Protein AF-J2HLH5-F1 (afdb_monomer_lite)

Secondary structure (DSSP, 8-state):
-PPPPHHHHHHHHHHHTT-EEEE-TTSS-EEEES-S---SS-----HHHHHHHHHTTSEEEE----TT-SSPPEEEE-HHHHHHHHHHHS---

Radius of gyration: 13.69 Å; chains: 1; bounding box: 34×25×36 Å

Sequence (93 aa):
MGRLTKGRRDLLEQLAAGARIVHAPDGDCAWLSPRKDFAPYWNDLNWDDMAALRKAGLIADEDDGDDESRFHPAEVITPAGRAALNQQGGRDG

Structure (mmCIF, N/CA/C/O backbone):
data_AF-J2HLH5-F1
#
_entry.id   AF-J2HLH5-F1
#
loop_
_atom_site.group_PDB
_atom_site.id
_atom_site.type_symbol
_atom_site.label_atom_id
_atom_site.label_alt_id
_atom_site.label_comp_id
_atom_site.label_asym_id
_atom_site.label_entity_id
_atom_site.label_seq_id
_atom_site.pdbx_PDB_ins_code
_atom_site.Cartn_x
_atom_site.Cartn_y
_atom_site.Cartn_z
_atom_site.occupancy
_atom_site.B_iso_or_equiv
_atom_site.auth_seq_id
_atom_site.auth_comp_id
_atom_site.auth_asym_id
_atom_site.auth_atom_id
_atom_site.pdbx_PDB_model_num
ATOM 1 N N . MET A 1 1 ? -0.515 3.942 18.718 1.00 52.28 1 MET A N 1
ATOM 2 C CA . MET A 1 1 ? -0.786 4.043 17.267 1.00 52.28 1 MET A CA 1
ATOM 3 C C . MET A 1 1 ? -1.632 5.291 17.037 1.00 52.28 1 MET A C 1
ATOM 5 O O . MET A 1 1 ? -2.689 5.386 17.649 1.00 52.28 1 MET A O 1
ATOM 9 N N . GLY A 1 2 ? -1.167 6.274 16.259 1.00 63.34 2 GLY A N 1
ATOM 10 C CA . GLY A 1 2 ? -2.013 7.412 15.864 1.00 63.34 2 GLY A CA 1
ATOM 11 C C . GLY A 1 2 ? -3.133 6.957 14.920 1.00 63.34 2 GLY A C 1
ATOM 12 O O . GLY A 1 2 ? -2.980 5.945 14.236 1.00 63.34 2 GLY A O 1
ATOM 13 N N . ARG A 1 3 ? -4.263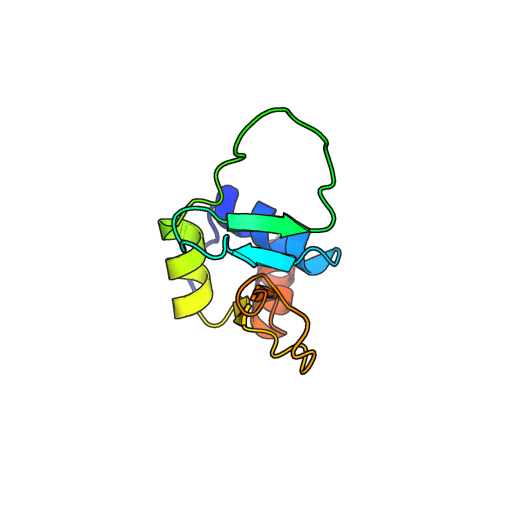 7.673 14.893 1.00 78.44 3 ARG A N 1
ATOM 14 C CA . ARG A 1 3 ? -5.376 7.391 13.967 1.00 78.44 3 ARG A CA 1
ATOM 15 C C . ARG A 1 3 ? -4.882 7.495 12.516 1.00 78.44 3 ARG A C 1
ATOM 17 O O . ARG A 1 3 ? -4.098 8.393 12.210 1.00 78.44 3 ARG A O 1
ATOM 24 N N . LEU A 1 4 ? -5.318 6.589 11.634 1.00 81.75 4 LEU A N 1
ATOM 25 C CA . LEU A 1 4 ? -4.966 6.675 10.212 1.00 81.75 4 LEU A CA 1
ATOM 26 C C . LEU A 1 4 ? -5.665 7.899 9.610 1.00 81.75 4 LEU A C 1
ATOM 28 O O . LEU A 1 4 ? -6.826 8.178 9.922 1.00 81.75 4 LEU A O 1
ATOM 32 N N . THR A 1 5 ? -4.961 8.635 8.753 1.00 85.88 5 THR A N 1
ATOM 33 C CA . THR A 1 5 ? -5.591 9.667 7.922 1.00 85.88 5 THR A CA 1
ATOM 34 C C . THR A 1 5 ? -6.517 8.997 6.904 1.00 85.88 5 THR A C 1
ATOM 36 O O . THR A 1 5 ? -6.379 7.805 6.619 1.00 85.88 5 THR A O 1
ATOM 39 N N . LYS A 1 6 ? -7.457 9.758 6.329 1.00 83.38 6 LYS A N 1
ATOM 40 C CA . LYS A 1 6 ? -8.366 9.242 5.293 1.00 83.38 6 LYS A CA 1
ATOM 41 C C . LYS A 1 6 ? -7.593 8.626 4.116 1.00 83.38 6 LYS A C 1
ATOM 43 O O . LYS A 1 6 ? -7.930 7.524 3.710 1.00 83.38 6 LYS A O 1
ATOM 48 N N . GLY A 1 7 ? -6.534 9.291 3.641 1.00 83.94 7 GLY A N 1
ATOM 49 C CA . GLY A 1 7 ? -5.694 8.799 2.540 1.00 83.94 7 GLY A CA 1
ATOM 50 C C . GLY A 1 7 ? -4.982 7.484 2.866 1.00 83.94 7 GLY A C 1
ATOM 51 O O . GLY A 1 7 ? -5.079 6.525 2.110 1.00 83.94 7 GLY A O 1
ATOM 52 N N . ARG A 1 8 ? -4.359 7.381 4.049 1.00 87.88 8 ARG A N 1
ATOM 53 C CA . ARG A 1 8 ? -3.695 6.141 4.492 1.00 87.88 8 ARG A CA 1
ATOM 54 C C . ARG A 1 8 ? -4.664 4.980 4.653 1.00 87.88 8 ARG A C 1
ATOM 56 O O . ARG A 1 8 ? -4.310 3.843 4.363 1.00 87.88 8 ARG A O 1
ATOM 63 N N . ARG A 1 9 ? -5.869 5.259 5.154 1.00 88.50 9 ARG A N 1
ATOM 64 C CA . ARG A 1 9 ? -6.911 4.244 5.298 1.00 88.50 9 ARG A CA 1
ATOM 65 C C . ARG A 1 9 ? -7.388 3.750 3.936 1.00 88.50 9 ARG A C 1
ATOM 67 O O . ARG A 1 9 ? -7.410 2.545 3.740 1.00 88.50 9 ARG A O 1
ATOM 74 N N . ASP A 1 10 ? -7.712 4.661 3.024 1.00 86.00 10 ASP A N 1
ATOM 75 C CA . ASP A 1 10 ? -8.170 4.320 1.674 1.00 86.00 10 ASP A CA 1
ATOM 76 C C . ASP A 1 10 ? -7.122 3.489 0.919 1.00 86.00 10 ASP A C 1
ATOM 78 O O . ASP A 1 10 ? -7.435 2.433 0.376 1.00 86.00 10 ASP A O 1
ATOM 82 N N . LEU A 1 11 ? -5.846 3.883 1.003 1.00 86.00 11 LEU A N 1
ATOM 83 C CA . LEU A 1 11 ? -4.742 3.111 0.438 1.00 86.00 11 LEU A CA 1
ATOM 84 C C . LEU A 1 11 ? -4.674 1.695 1.029 1.00 86.00 11 LEU A C 1
ATOM 86 O O . LEU A 1 11 ? -4.646 0.717 0.287 1.00 86.00 11 LEU A O 1
ATOM 90 N N . LEU A 1 12 ? -4.700 1.557 2.358 1.00 89.81 12 LEU A N 1
ATOM 91 C CA . LEU A 1 12 ? -4.694 0.239 3.000 1.00 89.81 12 LEU A CA 1
ATOM 92 C C . LEU A 1 12 ? -5.927 -0.601 2.624 1.00 89.81 12 LEU A C 1
ATOM 94 O O . LEU A 1 12 ? -5.794 -1.808 2.451 1.00 89.81 12 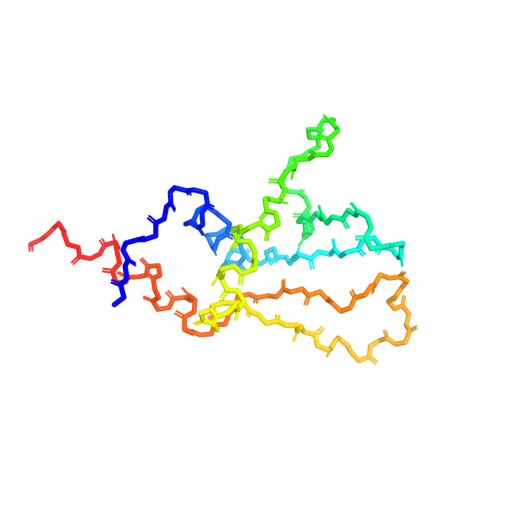LEU A O 1
ATOM 98 N N . GLU A 1 13 ? -7.111 -0.004 2.483 1.00 88.25 13 GLU A N 1
ATOM 99 C CA . GLU A 1 13 ? -8.326 -0.711 2.050 1.00 88.25 13 GLU A CA 1
ATOM 100 C C . GLU A 1 13 ? -8.186 -1.241 0.614 1.00 88.25 13 GLU A C 1
ATOM 102 O O . GLU A 1 13 ? -8.544 -2.390 0.346 1.00 88.25 13 GLU A O 1
ATOM 107 N N . GLN A 1 14 ? -7.593 -0.457 -0.290 1.00 87.31 14 GLN A N 1
ATOM 108 C CA . GLN A 1 14 ? -7.304 -0.895 -1.657 1.00 87.31 14 GLN A CA 1
ATOM 109 C C . GLN A 1 14 ? -6.291 -2.049 -1.682 1.00 87.31 14 GLN A C 1
ATOM 111 O O . GLN A 1 14 ? -6.523 -3.053 -2.360 1.00 87.31 14 GLN A O 1
ATOM 116 N N . LEU A 1 15 ? -5.221 -1.970 -0.886 1.00 88.75 15 LEU A N 1
ATOM 117 C CA . LEU A 1 15 ? -4.248 -3.062 -0.770 1.00 88.75 15 LEU A CA 1
ATOM 118 C C . LEU A 1 15 ? -4.857 -4.317 -0.124 1.00 88.75 15 LEU A C 1
ATOM 120 O O . LEU A 1 15 ? -4.608 -5.442 -0.553 1.00 88.75 15 LEU A O 1
ATOM 124 N N . ALA A 1 16 ? -5.725 -4.150 0.876 1.00 89.75 16 ALA A N 1
ATOM 125 C CA . ALA A 1 16 ? -6.455 -5.254 1.498 1.00 89.75 16 ALA A CA 1
ATOM 126 C C . ALA A 1 16 ? -7.383 -5.980 0.516 1.00 89.75 16 ALA A C 1
ATOM 128 O O . ALA A 1 16 ? -7.564 -7.195 0.663 1.00 89.75 16 ALA A O 1
ATOM 129 N N . ALA A 1 17 ? -7.920 -5.253 -0.469 1.00 86.94 17 ALA A N 1
ATOM 130 C CA . ALA A 1 17 ? -8.745 -5.768 -1.557 1.00 86.94 17 ALA A CA 1
ATOM 131 C C . ALA A 1 17 ? -7.944 -6.469 -2.673 1.00 86.94 17 ALA A C 1
ATOM 133 O O . ALA A 1 17 ? -8.548 -6.948 -3.630 1.00 86.94 17 ALA A O 1
ATOM 134 N N . GLY A 1 18 ? -6.614 -6.554 -2.548 1.00 84.12 18 GLY A N 1
ATOM 135 C CA . GLY A 1 18 ? -5.740 -7.240 -3.502 1.00 84.12 18 GLY A CA 1
ATOM 136 C C . GLY A 1 18 ? -5.052 -6.316 -4.505 1.00 84.12 18 GLY A C 1
ATOM 137 O O . GLY A 1 18 ? -4.476 -6.811 -5.470 1.00 84.12 18 GLY A O 1
ATOM 138 N N . ALA A 1 19 ? -5.105 -4.994 -4.306 1.00 85.31 19 ALA A N 1
ATOM 139 C CA . ALA A 1 19 ? -4.220 -4.099 -5.037 1.00 85.31 19 ALA A CA 1
ATOM 140 C C . ALA A 1 19 ? -2.779 -4.195 -4.503 1.00 85.31 19 ALA A C 1
ATOM 142 O O . ALA A 1 19 ? -2.553 -4.497 -3.331 1.00 85.31 19 ALA A O 1
ATOM 143 N N . ARG A 1 20 ? -1.816 -3.866 -5.357 1.00 85.94 20 ARG A N 1
ATOM 144 C CA . ARG A 1 20 ? -0.394 -3.694 -5.040 1.00 85.94 20 ARG A CA 1
ATOM 145 C C . ARG A 1 20 ? 0.100 -2.349 -5.555 1.00 85.94 20 ARG A C 1
ATOM 147 O O . ARG A 1 20 ? -0.389 -1.878 -6.584 1.00 85.94 20 ARG A O 1
ATOM 154 N N . ILE A 1 21 ? 1.043 -1.731 -4.854 1.00 86.00 21 ILE A N 1
ATOM 155 C CA . ILE A 1 21 ? 1.730 -0.518 -5.312 1.00 86.00 21 ILE A CA 1
ATOM 156 C C . ILE A 1 21 ? 2.847 -0.951 -6.247 1.00 86.00 21 ILE A C 1
ATOM 158 O O . ILE A 1 21 ? 3.740 -1.681 -5.841 1.00 86.00 21 ILE A O 1
ATOM 162 N N . VAL A 1 22 ? 2.807 -0.493 -7.488 1.00 81.62 22 VAL A N 1
ATOM 163 C CA . VAL A 1 22 ? 3.835 -0.753 -8.492 1.00 81.62 22 VAL A CA 1
ATOM 164 C C . VAL A 1 22 ? 4.581 0.544 -8.750 1.00 81.62 22 VAL A C 1
ATOM 166 O O . VAL A 1 22 ? 3.951 1.577 -8.986 1.00 81.62 22 VAL A O 1
ATOM 169 N N . HIS A 1 23 ? 5.909 0.485 -8.718 1.00 78.94 23 HIS A N 1
ATOM 170 C CA . HIS A 1 23 ? 6.772 1.627 -9.005 1.00 78.94 23 HIS A CA 1
ATOM 171 C C . HIS A 1 23 ? 7.212 1.611 -10.467 1.00 78.94 23 HIS A C 1
ATOM 173 O O . HIS A 1 23 ? 7.499 0.559 -11.046 1.00 78.94 23 HIS A O 1
ATOM 179 N N . ALA A 1 24 ? 7.270 2.794 -11.072 1.00 75.94 24 ALA A N 1
ATOM 180 C CA . ALA A 1 24 ? 7.863 2.979 -12.383 1.00 75.94 24 ALA A CA 1
ATOM 181 C C . ALA A 1 24 ? 9.346 2.564 -12.348 1.00 75.94 24 ALA A C 1
ATOM 183 O O . ALA A 1 24 ? 9.993 2.705 -11.309 1.00 75.94 24 ALA A O 1
ATOM 184 N N . PRO A 1 25 ? 9.915 2.080 -13.465 1.00 71.69 25 PRO A N 1
ATOM 185 C CA . PRO A 1 25 ? 11.318 1.665 -13.502 1.00 71.69 25 PRO A CA 1
ATOM 186 C C . PRO A 1 25 ? 12.289 2.810 -13.169 1.00 71.69 25 PRO A C 1
ATOM 188 O O . PRO A 1 25 ? 13.341 2.572 -12.580 1.00 71.69 25 PRO A O 1
ATOM 191 N N . ASP A 1 26 ? 11.914 4.042 -13.529 1.00 73.50 26 ASP A N 1
ATOM 192 C CA . ASP A 1 26 ? 12.648 5.278 -13.231 1.00 73.50 26 ASP A CA 1
ATOM 193 C C . ASP A 1 26 ? 12.508 5.742 -11.768 1.00 73.50 26 ASP A C 1
ATOM 195 O O . ASP A 1 26 ? 13.277 6.589 -11.326 1.00 73.50 26 ASP A O 1
ATOM 199 N N . GLY A 1 27 ? 11.581 5.156 -11.001 1.00 70.31 27 GLY A N 1
ATOM 200 C CA . GLY A 1 27 ? 11.302 5.520 -9.612 1.00 70.31 27 GLY A CA 1
ATOM 201 C C . GLY A 1 27 ? 10.539 6.837 -9.437 1.00 70.31 27 GLY A C 1
ATOM 202 O O . GLY A 1 27 ? 10.259 7.216 -8.303 1.00 70.31 27 GLY A O 1
ATOM 203 N N . ASP A 1 28 ? 10.160 7.518 -10.522 1.00 74.81 28 ASP A N 1
ATOM 204 C CA . ASP A 1 28 ? 9.528 8.842 -10.452 1.00 74.81 28 ASP A CA 1
ATOM 205 C C . ASP A 1 28 ? 8.024 8.761 -10.140 1.00 74.81 28 ASP A C 1
ATOM 207 O O . ASP A 1 28 ? 7.389 9.755 -9.777 1.00 74.81 28 ASP A O 1
ATOM 211 N N . CYS A 1 29 ? 7.430 7.570 -10.272 1.00 73.19 29 CYS A N 1
ATOM 212 C CA . CYS A 1 29 ? 5.988 7.366 -10.156 1.00 73.19 29 CYS A CA 1
ATOM 213 C C . CYS A 1 29 ? 5.654 6.035 -9.483 1.00 73.19 29 CYS A C 1
ATOM 215 O O . CYS A 1 29 ? 6.342 5.040 -9.695 1.00 73.19 29 CYS A O 1
ATOM 217 N N . ALA A 1 30 ? 4.516 5.980 -8.794 1.00 80.00 30 ALA A N 1
ATOM 218 C CA . ALA A 1 30 ? 3.920 4.734 -8.328 1.00 80.00 30 ALA A CA 1
ATOM 219 C C . ALA A 1 30 ? 2.413 4.709 -8.623 1.00 80.00 30 ALA A C 1
ATOM 221 O O . ALA A 1 30 ? 1.761 5.754 -8.670 1.00 80.00 30 ALA A O 1
ATOM 222 N N . TRP A 1 31 ? 1.839 3.524 -8.835 1.00 80.00 31 TRP A N 1
ATOM 223 C CA . TRP A 1 31 ? 0.397 3.348 -9.040 1.00 80.00 31 TRP A CA 1
ATOM 224 C C . TRP A 1 31 ? -0.121 2.045 -8.431 1.00 80.00 31 TRP A C 1
ATOM 226 O O . TRP A 1 31 ? 0.629 1.101 -8.219 1.00 80.00 31 TRP A O 1
ATOM 236 N N . LEU A 1 32 ? -1.434 1.963 -8.204 1.00 82.00 32 LEU A N 1
ATOM 237 C CA . LEU A 1 32 ? -2.089 0.731 -7.754 1.00 82.00 32 LEU A CA 1
ATOM 238 C C . LEU A 1 32 ? -2.406 -0.217 -8.919 1.00 82.00 32 LEU A C 1
ATOM 240 O O . LEU A 1 32 ? -2.865 0.224 -9.974 1.00 82.00 32 LEU A O 1
ATOM 244 N N . SER A 1 33 ? -2.197 -1.519 -8.724 1.00 78.06 33 SER A N 1
ATOM 245 C CA . SER A 1 33 ? -2.481 -2.588 -9.692 1.00 78.06 33 SER A CA 1
ATOM 246 C C . SER A 1 33 ? -3.220 -3.763 -9.026 1.00 78.06 33 SER A C 1
ATOM 248 O O . SER A 1 33 ? -2.793 -4.164 -7.952 1.00 78.06 33 SER A O 1
ATOM 250 N N . PRO A 1 34 ? -4.278 -4.351 -9.621 1.00 73.56 34 PRO A N 1
ATOM 251 C CA . PRO A 1 34 ? -4.976 -3.868 -10.808 1.00 73.56 34 PRO A CA 1
ATOM 252 C C . PRO A 1 34 ? -5.598 -2.492 -10.544 1.00 73.56 34 PRO A C 1
ATOM 254 O O . PRO A 1 34 ? -6.116 -2.223 -9.460 1.00 73.56 34 PRO A O 1
ATOM 257 N N . ARG A 1 35 ? -5.535 -1.599 -11.539 1.00 66.25 35 ARG A N 1
ATOM 258 C CA . ARG A 1 35 ? -6.177 -0.283 -11.438 1.00 66.25 35 ARG A CA 1
ATOM 259 C C . ARG A 1 35 ? -7.683 -0.495 -11.391 1.00 66.25 35 ARG A C 1
ATOM 261 O O . ARG A 1 35 ? -8.251 -1.006 -12.352 1.00 66.25 35 ARG A O 1
ATOM 268 N N . LYS A 1 36 ? -8.319 -0.114 -10.281 1.00 58.09 36 LYS A N 1
ATOM 269 C CA . LYS A 1 36 ? -9.776 -0.228 -10.141 1.00 58.09 36 LYS A CA 1
ATOM 270 C C . LYS A 1 36 ? -10.510 0.692 -11.121 1.00 58.09 36 LYS A C 1
ATOM 272 O O . LYS A 1 36 ? -11.530 0.284 -11.660 1.00 58.09 36 LYS A O 1
ATOM 277 N N . ASP A 1 37 ? -9.917 1.848 -11.437 1.00 55.50 37 ASP A N 1
ATOM 278 C CA . ASP A 1 37 ? -10.493 2.846 -12.336 1.00 55.50 37 ASP A CA 1
ATOM 279 C C . ASP A 1 37 ? -9.451 3.346 -13.357 1.00 55.50 37 ASP A C 1
ATOM 281 O O . ASP A 1 37 ? -8.352 3.772 -12.996 1.00 55.50 37 ASP A O 1
ATOM 285 N N . PHE A 1 38 ? -9.806 3.338 -14.648 1.00 45.22 38 PHE A N 1
ATOM 286 C CA . PHE A 1 38 ? -9.065 3.979 -15.753 1.00 45.22 38 PHE A CA 1
ATOM 287 C C . PHE A 1 38 ? -9.223 5.515 -15.716 1.00 45.22 38 PHE A C 1
ATOM 289 O O . PHE A 1 38 ? -9.427 6.163 -16.744 1.00 45.22 38 PHE A O 1
ATOM 296 N N . ALA A 1 39 ? -9.169 6.122 -14.527 1.00 46.91 39 ALA A N 1
ATOM 297 C CA . ALA A 1 39 ? -9.126 7.573 -14.421 1.00 46.91 39 ALA A CA 1
ATOM 298 C C . ALA A 1 39 ? -7.838 8.064 -15.111 1.00 46.91 39 ALA A C 1
ATOM 300 O O . ALA A 1 39 ? -6.754 7.527 -14.847 1.00 46.91 39 ALA A O 1
ATOM 301 N N . PRO A 1 40 ? -7.940 9.013 -16.055 1.00 39.78 40 PRO A N 1
ATOM 302 C CA . PRO A 1 40 ? -6.795 9.441 -16.824 1.00 39.78 40 PRO A CA 1
ATOM 303 C C . PRO A 1 40 ? -5.894 10.255 -15.892 1.00 39.78 40 PRO A C 1
ATOM 305 O O . PRO A 1 40 ? -6.357 11.169 -15.220 1.00 39.78 40 PRO A O 1
ATOM 308 N N . TYR A 1 41 ? -4.607 9.924 -15.922 1.00 38.66 41 TYR A N 1
ATOM 309 C CA . TYR A 1 41 ? -3.501 10.600 -15.248 1.00 38.66 41 TYR A CA 1
ATOM 310 C C . TYR A 1 41 ? -3.314 10.289 -13.750 1.00 38.66 41 TYR A C 1
ATOM 312 O O . TYR A 1 41 ? -4.116 10.662 -12.909 1.00 38.66 41 TYR A O 1
ATOM 320 N N . TRP A 1 42 ? -2.185 9.627 -13.450 1.00 46.09 42 TRP A N 1
ATOM 321 C CA . TRP A 1 42 ? -1.341 9.916 -12.281 1.00 46.09 42 TRP A CA 1
ATOM 322 C C . TRP A 1 42 ? -2.077 10.114 -10.956 1.00 46.09 42 TRP A C 1
ATOM 324 O O . TRP A 1 42 ? -1.943 11.158 -10.334 1.00 46.09 42 TRP A O 1
ATOM 334 N N . ASN A 1 43 ? -2.866 9.133 -10.519 1.00 48.44 43 ASN A N 1
ATOM 335 C CA . ASN A 1 43 ? -3.550 9.251 -9.236 1.00 48.44 43 ASN A CA 1
ATOM 336 C C . ASN A 1 43 ? -2.553 8.991 -8.094 1.00 48.44 43 ASN A C 1
ATOM 338 O O . ASN A 1 43 ? -2.422 7.865 -7.618 1.00 48.44 43 ASN A O 1
ATOM 342 N N . ASP A 1 44 ? -1.791 10.040 -7.778 1.00 57.81 44 ASP A N 1
ATOM 343 C CA . ASP A 1 44 ? -1.337 10.509 -6.469 1.00 57.81 44 ASP A CA 1
ATOM 344 C C . ASP A 1 44 ? -1.325 9.465 -5.348 1.00 57.81 44 ASP A C 1
ATOM 346 O O . ASP A 1 44 ? -1.957 9.629 -4.298 1.00 57.81 44 ASP A O 1
ATOM 350 N N . LEU A 1 45 ? -0.540 8.399 -5.513 1.00 68.44 45 LEU A N 1
ATOM 351 C CA . LEU A 1 45 ? 0.001 7.754 -4.331 1.00 68.44 45 LEU A CA 1
ATOM 352 C C . LEU A 1 45 ? 0.894 8.786 -3.650 1.00 68.44 45 LEU A C 1
ATOM 354 O O . LEU A 1 45 ? 1.997 9.083 -4.101 1.00 68.44 45 LEU A O 1
ATOM 358 N N . ASN A 1 46 ? 0.372 9.384 -2.584 1.00 79.25 46 ASN A N 1
ATOM 359 C CA . ASN A 1 46 ? 1.119 10.345 -1.800 1.00 79.25 46 ASN A CA 1
ATOM 360 C C . ASN A 1 46 ? 2.345 9.641 -1.196 1.00 79.25 46 ASN A C 1
ATOM 362 O O . ASN A 1 46 ? 2.208 8.783 -0.317 1.00 79.25 46 ASN A O 1
ATOM 366 N N . TRP A 1 47 ? 3.535 10.025 -1.663 1.00 82.00 47 TRP A N 1
ATOM 367 C CA . TRP A 1 47 ? 4.814 9.491 -1.199 1.00 82.00 47 TRP A CA 1
ATOM 368 C C . TRP A 1 47 ? 4.983 9.592 0.318 1.00 82.00 47 TRP A C 1
ATOM 370 O O . TRP A 1 47 ? 5.478 8.645 0.927 1.00 82.00 47 TRP A O 1
ATOM 380 N N . ASP A 1 48 ? 4.505 10.668 0.952 1.00 85.31 48 ASP A N 1
ATOM 381 C CA . ASP A 1 48 ? 4.564 10.820 2.410 1.00 85.31 48 ASP A CA 1
ATOM 382 C C . ASP A 1 48 ? 3.682 9.798 3.134 1.00 85.31 48 ASP A C 1
ATOM 384 O O . ASP A 1 48 ? 4.055 9.270 4.186 1.00 85.31 48 ASP A O 1
ATOM 388 N N . ASP A 1 49 ? 2.506 9.491 2.583 1.00 85.38 49 ASP A N 1
ATOM 389 C CA . ASP A 1 49 ? 1.614 8.489 3.163 1.00 85.38 49 ASP A CA 1
ATOM 390 C C . ASP A 1 49 ? 2.175 7.077 2.974 1.00 85.38 49 ASP A C 1
ATOM 392 O O . ASP A 1 49 ? 2.175 6.303 3.934 1.00 85.38 49 ASP A O 1
ATOM 396 N N . MET A 1 50 ? 2.732 6.762 1.801 1.00 86.62 50 MET A N 1
ATOM 397 C CA . MET A 1 50 ? 3.433 5.494 1.567 1.00 86.62 50 MET A CA 1
ATOM 398 C C . MET A 1 50 ? 4.638 5.340 2.499 1.00 86.62 50 MET A C 1
ATOM 400 O O . MET A 1 50 ? 4.771 4.322 3.178 1.00 86.62 50 MET A O 1
ATOM 404 N N . ALA A 1 51 ? 5.481 6.369 2.610 1.00 87.44 51 ALA A N 1
ATOM 405 C CA . ALA A 1 51 ? 6.636 6.368 3.500 1.00 87.44 51 ALA A CA 1
ATOM 406 C C . ALA A 1 51 ? 6.219 6.192 4.968 1.00 87.44 51 ALA A C 1
ATOM 408 O O . ALA A 1 51 ? 6.840 5.421 5.703 1.00 87.44 51 ALA A O 1
ATOM 409 N N . ALA A 1 52 ? 5.143 6.852 5.404 1.00 89.81 52 ALA A N 1
ATOM 410 C CA . ALA A 1 52 ? 4.612 6.693 6.754 1.00 89.81 52 ALA A CA 1
ATOM 411 C C . ALA A 1 52 ? 4.075 5.275 7.011 1.00 89.81 52 ALA A C 1
ATOM 413 O O . ALA A 1 52 ? 4.319 4.721 8.085 1.00 89.81 52 ALA A O 1
ATOM 414 N N . LEU A 1 53 ? 3.367 4.678 6.047 1.00 91.19 53 LEU A N 1
ATOM 415 C CA . LEU A 1 53 ? 2.851 3.309 6.145 1.00 91.19 53 LEU A CA 1
ATOM 416 C C . LEU A 1 53 ? 3.980 2.273 6.156 1.00 91.19 53 LEU A C 1
ATOM 418 O O . LEU A 1 53 ? 3.960 1.373 6.999 1.00 91.19 53 LEU A O 1
ATOM 422 N N . ARG A 1 54 ? 4.985 2.435 5.288 1.00 91.25 54 ARG A N 1
ATOM 423 C CA . ARG A 1 54 ? 6.179 1.581 5.229 1.00 91.25 54 ARG A CA 1
ATOM 424 C C . ARG A 1 54 ? 6.975 1.672 6.528 1.00 91.25 54 ARG A C 1
ATOM 426 O O . ARG A 1 54 ? 7.273 0.656 7.146 1.00 91.25 54 ARG A O 1
ATOM 433 N N . LYS A 1 55 ? 7.227 2.889 7.026 1.00 91.94 55 LYS A N 1
ATOM 434 C CA . LYS A 1 55 ? 7.897 3.113 8.320 1.00 91.94 55 LYS A CA 1
ATOM 435 C C . LYS A 1 55 ? 7.126 2.505 9.496 1.00 91.94 55 LYS A C 1
ATOM 437 O O . LYS A 1 55 ? 7.733 2.103 10.484 1.00 91.94 55 LYS A O 1
ATOM 442 N N . ALA A 1 56 ? 5.799 2.444 9.4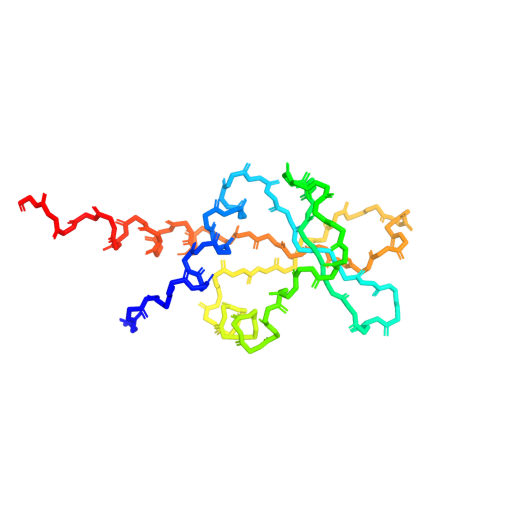04 1.00 90.88 56 ALA A N 1
ATOM 443 C CA . ALA A 1 56 ? 4.943 1.802 10.397 1.00 90.88 56 ALA A CA 1
ATOM 444 C C . ALA A 1 56 ? 4.816 0.274 10.216 1.00 90.88 56 ALA A C 1
ATOM 446 O O . ALA A 1 56 ? 4.130 -0.363 11.017 1.00 90.88 56 ALA A O 1
ATOM 447 N N . GLY A 1 57 ? 5.441 -0.316 9.190 1.00 92.88 57 GLY A N 1
ATOM 448 C CA . GLY A 1 57 ? 5.369 -1.748 8.885 1.00 92.88 57 GLY A CA 1
ATOM 449 C C . GLY A 1 57 ? 3.990 -2.217 8.410 1.00 92.88 57 GLY A C 1
ATOM 450 O O . GLY A 1 57 ? 3.655 -3.392 8.556 1.00 92.88 57 GLY A O 1
ATOM 451 N N . LEU A 1 58 ? 3.154 -1.306 7.900 1.00 93.94 58 LEU A N 1
ATOM 452 C CA . LEU A 1 58 ? 1.785 -1.606 7.457 1.00 93.94 58 LEU A CA 1
ATOM 453 C C . LEU A 1 58 ? 1.719 -2.039 5.987 1.00 93.94 58 LEU A C 1
ATOM 455 O O . LEU A 1 58 ? 0.764 -2.707 5.591 1.00 93.94 58 LEU A O 1
ATOM 459 N N . ILE A 1 59 ? 2.743 -1.685 5.214 1.00 93.12 59 ILE A N 1
ATOM 460 C CA . ILE A 1 59 ? 2.998 -2.161 3.853 1.00 93.12 59 ILE A CA 1
ATOM 461 C C . ILE A 1 59 ? 4.455 -2.624 3.760 1.00 93.12 59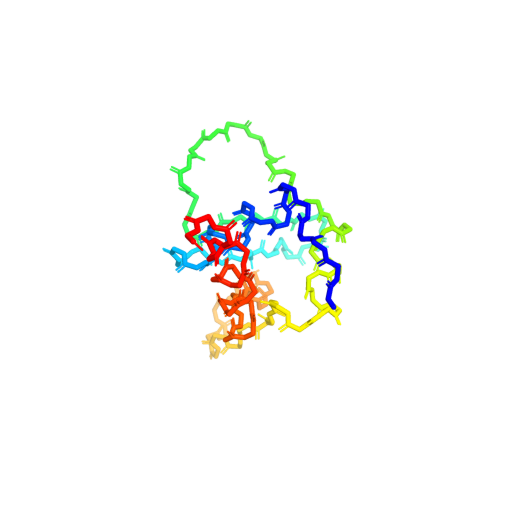 ILE A C 1
ATOM 463 O O . ILE A 1 59 ? 5.291 -2.155 4.540 1.00 93.12 59 ILE A O 1
ATOM 467 N N . ALA A 1 60 ? 4.740 -3.556 2.859 1.00 91.75 60 ALA A N 1
ATOM 468 C CA . ALA A 1 60 ? 6.076 -4.090 2.622 1.00 91.75 60 ALA A CA 1
ATOM 469 C C . ALA A 1 60 ? 6.239 -4.488 1.154 1.00 91.75 60 ALA A C 1
ATOM 471 O O . ALA A 1 60 ? 5.246 -4.791 0.494 1.00 91.75 60 ALA A O 1
ATOM 472 N N . ASP A 1 61 ? 7.484 -4.503 0.683 1.00 88.62 61 ASP A N 1
ATOM 473 C CA . ASP A 1 61 ? 7.828 -4.989 -0.649 1.00 88.62 61 ASP A CA 1
ATOM 474 C C . ASP A 1 61 ? 7.533 -6.504 -0.726 1.00 88.62 61 ASP A C 1
ATOM 476 O O . ASP A 1 61 ? 7.939 -7.277 0.148 1.00 88.62 61 ASP A O 1
ATOM 480 N N . GLU A 1 62 ? 6.785 -6.915 -1.744 1.00 83.38 62 GLU A N 1
ATOM 481 C CA . GLU A 1 62 ? 6.577 -8.306 -2.132 1.00 83.38 62 GLU A CA 1
ATOM 482 C C . GLU A 1 62 ? 7.651 -8.661 -3.158 1.00 83.38 62 GLU A C 1
ATOM 484 O O . GLU A 1 62 ? 7.710 -8.095 -4.253 1.00 83.38 62 GLU A O 1
ATOM 489 N N . ASP A 1 63 ? 8.548 -9.564 -2.766 1.00 67.88 63 ASP A N 1
ATOM 490 C CA . ASP A 1 63 ? 9.509 -10.156 -3.687 1.00 67.88 63 ASP A CA 1
ATOM 491 C C . ASP A 1 63 ? 8.768 -11.205 -4.518 1.00 67.88 63 ASP A C 1
ATOM 493 O O . ASP A 1 63 ? 8.601 -12.350 -4.094 1.00 67.88 63 ASP A O 1
ATOM 497 N N . ASP A 1 64 ? 8.250 -10.784 -5.673 1.00 60.81 64 ASP A N 1
ATOM 498 C CA . ASP A 1 64 ? 7.465 -11.645 -6.562 1.00 60.81 64 ASP A CA 1
ATOM 499 C C . ASP A 1 64 ? 8.326 -12.751 -7.216 1.00 60.81 64 ASP A C 1
ATOM 501 O O . ASP A 1 64 ? 7.787 -13.602 -7.917 1.00 60.81 64 ASP A O 1
ATOM 505 N N . GLY A 1 65 ? 9.652 -12.791 -7.002 1.00 57.25 65 GLY A N 1
ATOM 506 C CA . GLY A 1 65 ? 10.548 -13.858 -7.482 1.00 57.25 65 GLY A CA 1
ATOM 507 C C . GLY A 1 65 ? 10.633 -14.012 -9.010 1.00 57.25 65 GLY A C 1
ATOM 508 O O . GLY A 1 65 ? 11.418 -14.818 -9.508 1.00 57.25 65 GLY A O 1
ATOM 509 N N . ASP A 1 66 ? 9.838 -13.243 -9.751 1.00 53.06 66 ASP A N 1
ATOM 510 C CA . ASP A 1 66 ? 9.811 -13.172 -11.199 1.00 53.06 66 ASP A CA 1
ATOM 511 C C . ASP A 1 66 ? 10.817 -12.109 -11.666 1.00 53.06 66 ASP A C 1
ATOM 513 O O . ASP A 1 66 ? 10.558 -10.901 -11.606 1.00 53.06 66 ASP A O 1
ATOM 517 N N . ASP A 1 67 ? 11.948 -12.586 -12.197 1.00 50.00 67 ASP A N 1
ATOM 518 C CA . ASP A 1 67 ? 12.961 -11.839 -12.972 1.00 50.00 67 ASP A CA 1
ATOM 519 C C . ASP A 1 67 ? 12.347 -11.008 -14.132 1.00 50.00 67 ASP A C 1
ATOM 521 O O . ASP A 1 67 ? 12.988 -10.121 -14.694 1.00 50.00 67 ASP A O 1
ATOM 525 N N . GLU A 1 68 ? 11.083 -11.267 -14.488 1.00 42.41 68 GLU A N 1
ATOM 526 C CA . GLU A 1 68 ? 10.302 -10.569 -15.519 1.00 42.41 68 GLU A CA 1
ATOM 527 C C . GLU A 1 68 ? 9.607 -9.286 -15.020 1.00 42.41 68 GLU A C 1
ATOM 529 O O . GLU A 1 68 ? 8.957 -8.578 -15.803 1.00 42.41 68 GLU A O 1
ATOM 534 N N . SER A 1 69 ? 9.740 -8.935 -13.739 1.00 52.34 69 SER A N 1
ATOM 535 C CA . SER A 1 69 ? 9.183 -7.693 -13.204 1.00 52.34 69 SER A CA 1
ATOM 536 C C . SER A 1 69 ? 9.974 -6.500 -13.743 1.00 52.34 69 SER A C 1
ATOM 538 O O . SER A 1 69 ? 10.876 -5.965 -13.109 1.00 52.34 69 SER A O 1
ATOM 540 N N . ARG A 1 70 ? 9.607 -6.019 -14.938 1.00 54.03 70 ARG A N 1
ATOM 541 C CA . ARG A 1 70 ? 10.079 -4.734 -15.500 1.00 54.03 70 ARG A CA 1
ATOM 542 C C . ARG A 1 70 ? 9.864 -3.542 -14.558 1.00 54.03 70 ARG A C 1
ATOM 544 O O . ARG A 1 70 ? 10.361 -2.457 -14.839 1.00 54.03 70 ARG A O 1
ATOM 551 N N . PHE A 1 71 ? 9.101 -3.737 -13.491 1.00 56.78 71 PHE A N 1
ATOM 552 C CA . PHE A 1 71 ? 8.753 -2.783 -12.457 1.00 56.78 71 PHE A CA 1
ATOM 553 C C . PHE A 1 71 ? 9.350 -3.290 -11.135 1.00 56.78 71 PHE A C 1
ATOM 555 O O . PHE A 1 71 ? 9.300 -4.489 -10.880 1.00 56.78 71 PHE A O 1
ATOM 562 N N . HIS A 1 72 ? 9.932 -2.396 -10.328 1.00 60.59 72 HIS A N 1
ATOM 563 C CA . HIS A 1 72 ? 10.482 -2.690 -8.988 1.00 60.59 72 HIS A CA 1
ATOM 564 C C . HIS A 1 72 ? 9.504 -3.509 -8.120 1.00 60.59 72 HIS A C 1
ATOM 566 O O . HIS A 1 72 ? 8.301 -3.478 -8.409 1.00 60.59 72 HIS A O 1
ATOM 572 N N . PRO A 1 73 ? 9.976 -4.205 -7.059 1.00 67.94 73 PRO A N 1
ATOM 573 C CA . PRO A 1 73 ? 9.115 -5.036 -6.217 1.00 67.94 73 PRO A CA 1
ATOM 574 C C . PRO A 1 73 ? 7.866 -4.268 -5.783 1.00 67.94 73 PRO A C 1
ATOM 576 O O . PRO A 1 73 ? 7.927 -3.094 -5.404 1.00 67.94 73 PRO A O 1
ATOM 579 N N . ALA A 1 74 ? 6.715 -4.921 -5.915 1.00 79.56 74 ALA A N 1
ATOM 580 C CA . ALA A 1 74 ? 5.441 -4.282 -5.651 1.00 79.56 74 ALA A CA 1
ATOM 581 C C . ALA A 1 74 ? 5.186 -4.241 -4.141 1.00 79.56 74 ALA A C 1
ATOM 583 O O . ALA A 1 74 ? 5.426 -5.224 -3.454 1.00 79.56 74 ALA A O 1
ATOM 584 N N . GLU A 1 75 ? 4.671 -3.140 -3.594 1.00 87.44 75 GLU A N 1
ATOM 585 C CA . GLU A 1 75 ? 4.320 -3.114 -2.170 1.00 87.44 75 GLU A CA 1
ATOM 586 C C . GLU A 1 75 ? 2.909 -3.645 -1.940 1.00 87.44 75 GLU A C 1
ATOM 588 O O . GLU A 1 75 ? 1.946 -3.225 -2.594 1.00 87.44 75 GLU A O 1
ATOM 593 N N . VAL A 1 76 ? 2.772 -4.496 -0.928 1.00 90.44 76 VAL A N 1
ATOM 594 C CA . VAL A 1 76 ? 1.500 -5.064 -0.480 1.00 90.44 76 VAL A CA 1
ATOM 595 C C . VAL A 1 76 ? 1.226 -4.750 0.982 1.00 90.44 76 VAL A C 1
ATOM 597 O O . VAL A 1 76 ? 2.106 -4.369 1.754 1.00 90.44 76 VAL A O 1
ATOM 600 N N . ILE A 1 77 ? -0.033 -4.914 1.387 1.00 93.56 77 ILE A N 1
ATOM 601 C CA . ILE A 1 77 ? -0.430 -4.767 2.787 1.00 93.56 77 ILE A CA 1
ATOM 602 C C . ILE A 1 77 ? 0.113 -5.912 3.646 1.00 93.56 77 ILE A C 1
ATOM 604 O O . ILE A 1 77 ? -0.048 -7.090 3.327 1.00 93.56 77 ILE A O 1
ATOM 608 N N . THR A 1 78 ? 0.671 -5.574 4.806 1.00 93.94 78 THR A N 1
ATOM 609 C CA . THR A 1 78 ? 1.123 -6.569 5.786 1.00 93.94 78 THR A CA 1
ATOM 610 C C . THR A 1 78 ? -0.033 -7.046 6.679 1.00 93.94 78 THR A C 1
ATOM 612 O O . THR A 1 78 ? -1.076 -6.385 6.781 1.00 93.94 78 THR A O 1
ATOM 615 N N . PRO A 1 79 ? 0.134 -8.151 7.432 1.00 93.50 79 PRO A N 1
ATOM 616 C CA . PRO A 1 79 ? -0.823 -8.533 8.473 1.00 93.50 79 PRO A CA 1
ATOM 617 C C . PRO A 1 79 ? -1.083 -7.416 9.500 1.00 93.50 79 PRO A C 1
ATOM 619 O O . PRO A 1 79 ? -2.218 -7.232 9.942 1.00 93.50 79 PRO A O 1
ATOM 622 N N . ALA A 1 80 ? -0.059 -6.621 9.835 1.00 92.75 80 ALA A N 1
ATOM 623 C CA . ALA A 1 80 ? -0.197 -5.467 10.723 1.00 92.75 80 ALA A CA 1
ATOM 624 C C . ALA A 1 80 ? -1.047 -4.353 10.089 1.00 92.75 80 ALA A C 1
ATOM 626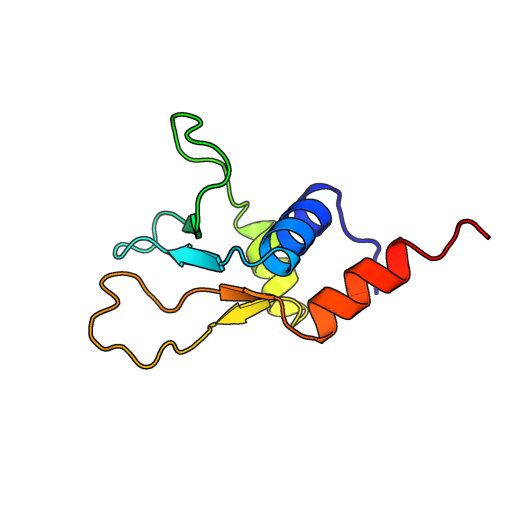 O O . ALA A 1 80 ? -1.903 -3.778 10.765 1.00 92.75 80 ALA A O 1
ATOM 627 N N . GLY A 1 81 ? -0.877 -4.099 8.787 1.00 92.06 81 GLY A N 1
ATOM 628 C CA . GLY A 1 81 ? -1.734 -3.200 8.009 1.00 92.06 81 GLY A CA 1
ATOM 629 C C . GLY A 1 81 ? -3.207 -3.604 8.065 1.00 92.06 81 GLY A C 1
ATOM 630 O O . GLY A 1 81 ? -4.067 -2.785 8.395 1.00 92.06 81 GLY A O 1
ATOM 631 N N . ARG A 1 82 ? -3.500 -4.891 7.840 1.00 92.75 82 ARG A N 1
ATOM 632 C CA . ARG A 1 82 ? -4.869 -5.435 7.933 1.00 92.75 82 ARG A CA 1
ATOM 633 C C . ARG A 1 82 ? -5.451 -5.277 9.340 1.00 92.75 82 ARG A C 1
ATOM 635 O O . ARG A 1 82 ? -6.600 -4.868 9.495 1.00 92.75 82 ARG A O 1
ATOM 642 N N . ALA A 1 83 ? -4.659 -5.546 10.377 1.00 91.06 83 ALA A N 1
ATOM 643 C CA . ALA A 1 83 ? -5.091 -5.358 11.759 1.00 91.06 83 ALA A CA 1
ATOM 644 C C . ALA A 1 83 ? -5.389 -3.881 12.085 1.00 91.06 83 ALA A C 1
ATOM 646 O O . ALA A 1 83 ? -6.354 -3.593 12.794 1.00 91.06 83 ALA A O 1
ATOM 647 N N . ALA A 1 84 ? -4.604 -2.942 11.546 1.00 88.38 84 ALA A N 1
ATOM 648 C CA . ALA A 1 84 ? -4.802 -1.509 11.756 1.00 88.38 84 ALA A CA 1
ATOM 649 C C . ALA A 1 84 ? -6.126 -0.990 11.162 1.00 88.38 84 ALA A C 1
ATOM 651 O O . ALA A 1 84 ? -6.754 -0.119 11.768 1.00 88.38 84 ALA A O 1
ATOM 652 N N . LEU A 1 85 ? -6.579 -1.549 10.032 1.00 87.38 85 LEU A N 1
ATOM 653 C CA . LEU A 1 85 ? -7.908 -1.270 9.470 1.00 87.38 85 LEU A CA 1
ATOM 654 C C . LEU A 1 85 ? -9.027 -1.723 10.419 1.00 87.38 85 LEU A C 1
ATOM 656 O O . LEU A 1 85 ? -9.931 -0.948 10.740 1.00 87.38 85 LEU A O 1
ATOM 660 N N . ASN A 1 86 ? -8.924 -2.951 10.933 1.00 81.88 86 ASN A N 1
ATOM 661 C CA . ASN A 1 86 ? -9.945 -3.554 11.796 1.00 81.88 86 ASN A CA 1
ATOM 662 C C . ASN A 1 86 ? -10.065 -2.844 13.155 1.00 81.88 86 ASN A C 1
ATOM 664 O O . ASN A 1 86 ? -11.170 -2.616 13.644 1.00 81.88 86 ASN A O 1
ATOM 668 N N . GLN A 1 87 ? -8.943 -2.412 13.740 1.00 73.38 87 GLN A N 1
ATOM 669 C CA . GLN A 1 87 ? -8.932 -1.674 15.012 1.00 73.38 87 GLN A CA 1
ATOM 670 C C . GLN A 1 87 ? -9.598 -0.290 14.925 1.00 73.38 87 GLN A C 1
ATOM 672 O O . GLN A 1 87 ? -9.961 0.281 15.952 1.00 73.38 87 GLN A O 1
ATOM 677 N N . GLN A 1 88 ? -9.773 0.260 13.719 1.00 60.91 88 GLN A N 1
ATOM 678 C CA . GLN A 1 88 ? -10.423 1.557 13.495 1.00 60.91 88 GLN A CA 1
ATOM 679 C C . GLN A 1 88 ? -11.851 1.444 12.950 1.00 60.91 88 GLN A C 1
ATOM 681 O O . GLN A 1 88 ? -12.515 2.468 12.814 1.00 60.91 88 GLN A O 1
ATOM 686 N N . GLY A 1 89 ? -12.317 0.238 12.612 1.00 53.53 89 GLY A N 1
ATOM 687 C CA . GLY A 1 89 ? -13.719 -0.044 12.277 1.00 53.53 8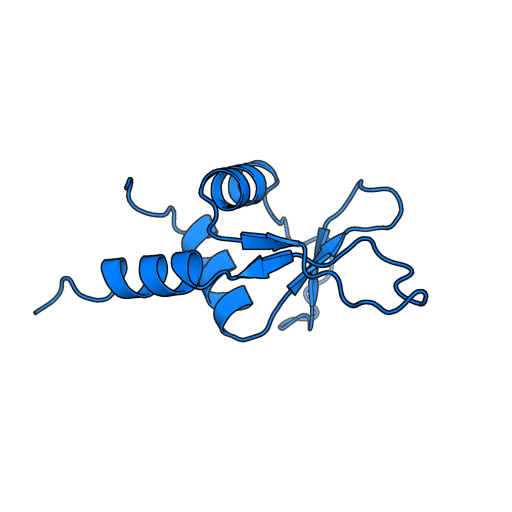9 GLY A CA 1
ATOM 688 C C . GLY A 1 89 ? -14.548 -0.550 13.463 1.00 53.53 89 GLY A C 1
ATOM 689 O O . GLY A 1 89 ? -15.765 -0.604 13.368 1.00 53.53 89 GLY A O 1
ATOM 690 N N . GLY A 1 90 ? -13.903 -0.916 14.575 1.00 46.53 90 GLY A N 1
ATOM 691 C CA . GLY A 1 90 ? -14.537 -1.565 15.729 1.00 46.53 90 GLY A CA 1
ATOM 692 C C . GLY A 1 90 ? -14.826 -0.663 16.932 1.00 46.53 90 GLY A C 1
ATOM 693 O O . GLY A 1 90 ? -14.783 -1.150 18.056 1.00 46.53 90 GLY A O 1
ATOM 694 N N . ARG A 1 91 ? -15.066 0.641 16.745 1.00 47.62 91 ARG A N 1
ATOM 695 C CA . ARG A 1 91 ? -15.412 1.550 17.857 1.00 47.62 91 ARG A CA 1
ATOM 696 C C . ARG A 1 91 ? -16.719 2.299 17.609 1.00 47.62 91 ARG A C 1
ATOM 698 O O . ARG A 1 91 ? -16.763 3.503 17.799 1.00 47.62 91 ARG A O 1
ATOM 705 N N . ASP A 1 92 ? -17.742 1.554 17.204 1.00 46.84 92 ASP A N 1
ATOM 706 C CA . ASP A 1 92 ? -19.150 1.970 17.189 1.00 46.84 92 ASP A CA 1
ATOM 707 C C . ASP A 1 92 ? -20.032 0.784 17.635 1.00 46.84 92 ASP A C 1
ATOM 709 O O . ASP A 1 92 ? -20.823 0.240 16.864 1.00 46.84 92 ASP A O 1
ATOM 713 N N . GLY A 1 93 ? -19.841 0.337 18.881 1.00 39.00 93 GLY A N 1
ATOM 714 C CA . GLY A 1 93 ? -20.647 -0.692 19.544 1.00 39.00 93 GLY A CA 1
ATOM 715 C C . GLY A 1 93 ? -20.546 -0.572 21.053 1.00 39.00 93 GLY A C 1
ATOM 716 O O . GLY A 1 93 ? -19.394 -0.543 21.543 1.00 39.00 93 GLY A O 1
#

pLDDT: mean 75.0, std 16.45, range [38.66, 93.94]

Foldseek 3Di:
DDQQDPLLLVVLVLLVVPWWWWAQLVRPAIDIPPPPDPPPDHPDPPPVSVVVCVVVVQKDFDPPVDPPCNIGGIIGGDPVVVVSNVVVVPPPD